Protein AF-A0A563CJ52-F1 (afdb_monomer_lite)

Sequence (182 aa):
MLDDHSIVVIGRTERSKESMPPFQRRTEELASWVLERMLGLPADALAGPRGYNRQGIQHLLRYPSGSPGMNNWIYMYDNPLAARANGERVGEIQADLMYPEAQVEKETGNPTFDRKRYEQFALQLNYLLRMSEVKQPADDLRNMVLGSLALMPEQPTDAEIREFFDALEDEDESRRFGYKNN

Foldseek 3Di:
DLVQAQKEDAAADPL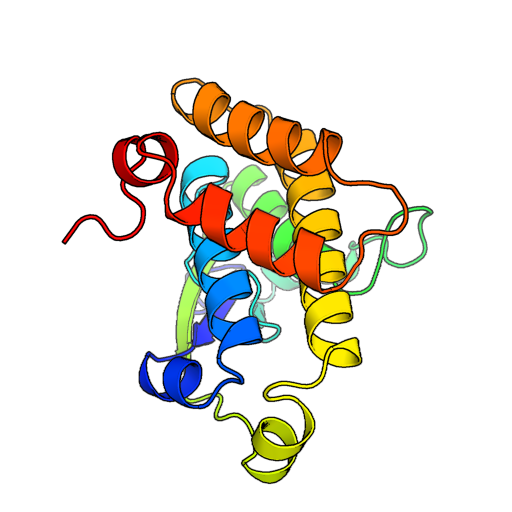QLVQAQPLLSLLLQVLQLLCCVFQVADRRLQPPDMDGDPNLVVLVVPQPCVDPLHHPRQSSVSSVNVCVVVVGHYYYDHDHPHDDNVVNVVQHPDLVNSVVSLVVSLSNLVVPLVPDPGDPPSVVVSCVVVVLSVPADPDHDSVSSVVSSVCCQVPVVVVVVPDPPD

pLDDT: mean 86.36, std 10.35, range [50.5, 96.94]

Structure (mmCIF, N/CA/C/O backbone):
data_AF-A0A563CJ52-F1
#
_entry.id   AF-A0A563CJ52-F1
#
loop_
_atom_site.group_PDB
_atom_site.id
_atom_site.type_symbol
_atom_site.label_atom_id
_atom_site.label_alt_id
_atom_site.label_comp_id
_atom_site.label_asym_id
_atom_site.label_entity_id
_atom_site.label_seq_id
_atom_site.pdbx_PDB_ins_code
_atom_site.Cartn_x
_atom_site.Cartn_y
_atom_site.Cartn_z
_atom_site.occupancy
_atom_site.B_iso_or_equiv
_atom_site.auth_seq_id
_atom_site.auth_comp_id
_atom_site.auth_asym_id
_atom_site.auth_atom_id
_atom_site.pdbx_PDB_model_num
ATOM 1 N N . MET A 1 1 ? -15.932 -12.011 14.883 1.00 71.25 1 MET A N 1
ATOM 2 C CA . MET A 1 1 ? -14.701 -11.268 14.479 1.00 71.25 1 MET A CA 1
ATOM 3 C C . MET A 1 1 ? -14.993 -9.786 14.283 1.00 71.25 1 MET A C 1
ATOM 5 O O . MET A 1 1 ? -14.373 -8.980 14.963 1.00 71.25 1 MET A O 1
ATOM 9 N N . LEU A 1 2 ? -15.991 -9.426 13.464 1.00 82.25 2 LEU A N 1
ATOM 10 C CA . LEU A 1 2 ? -16.556 -8.064 13.432 1.00 82.25 2 LEU A CA 1
ATOM 11 C C . LEU A 1 2 ? -17.358 -7.696 14.696 1.00 82.25 2 LEU A C 1
ATOM 13 O O . LEU A 1 2 ? -17.593 -6.519 14.956 1.00 82.25 2 LEU A O 1
ATOM 17 N N . ASP A 1 3 ? -17.723 -8.686 15.512 1.00 78.44 3 ASP A N 1
ATOM 18 C CA . ASP A 1 3 ? -18.278 -8.468 16.857 1.00 78.44 3 ASP A CA 1
ATOM 19 C C . ASP A 1 3 ? -17.260 -7.797 17.791 1.00 78.44 3 ASP A C 1
ATOM 21 O O . ASP A 1 3 ? -17.639 -7.066 18.700 1.00 78.44 3 ASP A O 1
ATOM 25 N N . ASP A 1 4 ? -15.965 -7.991 17.511 1.00 87.56 4 ASP A N 1
ATOM 26 C CA . ASP A 1 4 ? -14.860 -7.466 18.306 1.00 87.56 4 ASP A CA 1
ATOM 27 C C . ASP A 1 4 ? -14.032 -6.396 17.590 1.00 87.56 4 ASP A C 1
ATOM 29 O O . ASP A 1 4 ? -13.262 -5.706 18.250 1.00 87.56 4 ASP A O 1
ATOM 33 N N . HIS A 1 5 ? -14.1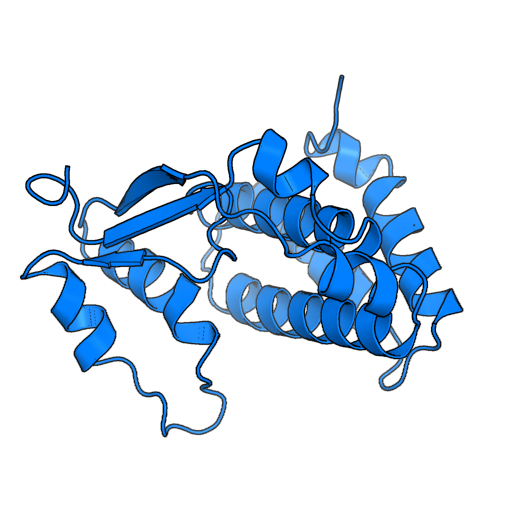57 -6.241 16.274 1.00 93.00 5 HIS A N 1
ATOM 34 C CA . HIS A 1 5 ? -13.378 -5.280 15.496 1.00 93.00 5 HIS A CA 1
ATOM 35 C C . HIS A 1 5 ? -14.315 -4.386 14.698 1.00 93.00 5 HIS A C 1
ATOM 37 O O . HIS A 1 5 ? -15.184 -4.874 13.975 1.00 93.00 5 HIS A O 1
ATOM 43 N N . SER A 1 6 ? -14.113 -3.074 14.803 1.00 95.19 6 SER A N 1
ATOM 44 C CA . SER A 1 6 ? -14.872 -2.100 14.019 1.00 95.19 6 SER A CA 1
ATOM 45 C C . SER A 1 6 ? -14.610 -2.266 12.531 1.00 95.19 6 SER A C 1
ATOM 47 O O . SER A 1 6 ? -15.535 -2.240 11.717 1.00 95.19 6 SER A O 1
ATOM 49 N N . ILE A 1 7 ? -13.337 -2.462 12.193 1.00 94.94 7 ILE A N 1
ATOM 50 C CA . ILE A 1 7 ? -12.856 -2.624 10.829 1.00 94.94 7 ILE A CA 1
ATOM 51 C C . ILE A 1 7 ? -11.958 -3.848 10.785 1.00 94.94 7 ILE A C 1
ATOM 53 O O . ILE A 1 7 ? -11.173 -4.097 11.699 1.00 94.94 7 ILE A O 1
ATOM 57 N N . VAL A 1 8 ? -12.075 -4.600 9.705 1.00 94.12 8 VAL A N 1
ATOM 58 C CA . VAL A 1 8 ? -11.251 -5.768 9.430 1.00 94.12 8 VAL A CA 1
ATOM 59 C C . VAL A 1 8 ? -10.603 -5.569 8.077 1.00 94.12 8 VAL A C 1
ATOM 61 O O . VAL A 1 8 ? -11.305 -5.430 7.073 1.00 94.12 8 VAL A O 1
ATOM 64 N N . VAL A 1 9 ? -9.275 -5.580 8.057 1.00 92.69 9 VAL A N 1
ATOM 65 C CA . VAL A 1 9 ? -8.498 -5.700 6.826 1.00 92.69 9 VAL A CA 1
ATOM 66 C C . VAL A 1 9 ? -8.588 -7.151 6.368 1.00 92.69 9 VAL A C 1
ATOM 68 O O . VAL A 1 9 ? -8.276 -8.066 7.131 1.00 92.69 9 VAL A O 1
ATOM 71 N N . ILE A 1 10 ? -9.070 -7.369 5.146 1.00 92.94 10 ILE A N 1
ATOM 72 C CA . ILE A 1 10 ? -9.103 -8.698 4.535 1.00 92.94 10 ILE A CA 1
ATOM 73 C C . ILE A 1 10 ? -7.892 -8.771 3.604 1.00 92.94 10 ILE A C 1
ATOM 75 O O . ILE A 1 10 ? -7.957 -8.391 2.433 1.00 92.94 10 ILE A O 1
ATOM 79 N N . GLY A 1 11 ? -6.776 -9.196 4.188 1.00 91.50 11 GLY A N 1
ATOM 80 C CA . GLY A 1 11 ? -5.502 -9.386 3.515 1.00 91.50 11 GLY A CA 1
ATOM 81 C C . GLY A 1 11 ? -5.463 -10.656 2.670 1.00 91.50 11 GLY A C 1
ATOM 82 O O . GLY A 1 11 ? -6.447 -11.396 2.537 1.00 91.50 11 GLY A O 1
ATOM 83 N N . ARG A 1 12 ? -4.298 -10.913 2.080 1.00 93.38 12 ARG A N 1
ATOM 84 C CA . ARG A 1 12 ? -4.077 -12.025 1.156 1.00 93.38 12 ARG A CA 1
ATOM 85 C C . ARG A 1 12 ? -3.262 -13.119 1.818 1.00 93.38 12 ARG A C 1
ATOM 87 O O . ARG A 1 12 ? -2.293 -12.850 2.521 1.00 93.38 12 ARG A O 1
ATOM 94 N N . THR A 1 13 ? -3.624 -14.365 1.539 1.00 93.50 13 THR A N 1
ATOM 95 C CA . THR A 1 13 ? -2.759 -15.513 1.840 1.00 93.50 13 THR A CA 1
ATOM 96 C C . THR A 1 13 ? -1.464 -15.444 1.024 1.00 93.50 13 THR A C 1
ATOM 98 O O . THR A 1 13 ? -1.432 -14.836 -0.048 1.00 93.50 13 THR A O 1
ATOM 101 N N . GLU A 1 14 ? -0.407 -16.129 1.470 1.00 92.06 14 GLU A N 1
ATOM 102 C CA . GLU A 1 14 ? 0.840 -16.244 0.692 1.00 92.06 14 GLU A CA 1
ATOM 103 C C . GLU A 1 14 ? 0.592 -16.827 -0.704 1.00 92.06 14 GLU A C 1
ATOM 105 O O . GLU A 1 14 ? 1.082 -16.293 -1.695 1.00 92.06 14 GLU A O 1
ATOM 110 N N . ARG A 1 15 ? -0.296 -17.823 -0.809 1.00 94.06 15 ARG A N 1
ATOM 111 C CA . ARG A 1 15 ? -0.755 -18.372 -2.092 1.00 94.06 15 ARG A CA 1
ATOM 112 C C . ARG A 1 15 ? -1.355 -17.301 -3.012 1.00 94.06 15 ARG A C 1
ATOM 114 O O . ARG A 1 15 ? -1.116 -17.306 -4.217 1.00 94.06 15 ARG A O 1
ATOM 121 N N . SER A 1 16 ? -2.141 -16.379 -2.458 1.00 93.12 16 SER A N 1
ATOM 122 C CA . SER A 1 16 ? -2.710 -15.270 -3.231 1.00 93.12 16 SER A CA 1
ATOM 123 C C . SER A 1 16 ? -1.626 -14.299 -3.690 1.00 93.12 16 SER A C 1
ATOM 125 O O . SER A 1 16 ? -1.650 -13.865 -4.840 1.00 93.12 16 SER A O 1
ATOM 127 N N . LYS A 1 17 ? -0.650 -13.988 -2.828 1.00 92.81 17 LYS A N 1
ATOM 128 C CA . LYS A 1 17 ? 0.491 -13.129 -3.182 1.00 92.81 17 LYS A CA 1
ATOM 129 C C . LYS A 1 17 ? 1.355 -13.753 -4.276 1.00 92.81 17 LYS A C 1
ATOM 131 O O . LYS A 1 17 ? 1.764 -13.056 -5.197 1.00 92.81 17 LYS A O 1
ATOM 136 N N . GLU A 1 18 ? 1.573 -15.064 -4.233 1.00 94.25 18 GLU A N 1
ATOM 137 C CA . GLU A 1 18 ? 2.286 -15.815 -5.274 1.00 94.25 18 GLU A CA 1
ATOM 138 C C . GLU A 1 18 ? 1.588 -15.775 -6.637 1.00 94.25 18 GLU A C 1
ATOM 140 O O . GLU A 1 18 ? 2.259 -15.856 -7.662 1.00 94.25 18 GLU A O 1
ATOM 145 N N . SER A 1 19 ? 0.263 -15.603 -6.665 1.00 94.94 19 SER A N 1
ATOM 146 C CA . SER A 1 19 ? -0.485 -15.462 -7.920 1.00 94.94 19 SER A CA 1
ATOM 147 C C . SER A 1 19 ? -0.385 -14.075 -8.558 1.00 94.94 19 SER A C 1
ATOM 149 O O . SER A 1 19 ? -0.831 -13.895 -9.683 1.00 94.94 19 SER A O 1
ATOM 151 N N . MET A 1 20 ? 0.166 -13.078 -7.864 1.00 94.75 20 MET A N 1
ATOM 152 C CA . MET A 1 20 ? 0.248 -11.708 -8.372 1.00 94.75 20 MET A CA 1
ATOM 153 C C . MET A 1 20 ? 1.321 -11.557 -9.461 1.00 94.75 20 MET A C 1
ATOM 155 O O . MET A 1 20 ? 2.333 -12.261 -9.434 1.00 94.75 20 MET A O 1
ATOM 159 N N . PRO A 1 21 ? 1.188 -10.556 -10.355 1.00 95.81 21 PRO A N 1
ATOM 160 C CA . PRO A 1 21 ? 2.315 -10.091 -11.156 1.00 95.81 21 PRO A CA 1
ATOM 161 C C . PRO A 1 21 ? 3.529 -9.791 -10.252 1.00 95.81 21 PRO A C 1
ATOM 163 O O . PRO A 1 21 ? 3.368 -9.070 -9.258 1.00 95.81 21 PRO A O 1
ATOM 166 N N . PRO A 1 22 ? 4.744 -10.282 -10.571 1.00 94.44 22 PRO A N 1
ATOM 167 C CA . PRO A 1 22 ? 5.899 -10.177 -9.676 1.00 94.44 22 PRO A CA 1
ATOM 168 C C . PRO A 1 22 ? 6.232 -8.746 -9.243 1.00 94.44 22 PRO A C 1
ATOM 170 O O . PRO A 1 22 ? 6.508 -8.501 -8.070 1.00 94.44 22 PRO A O 1
ATOM 173 N N . PHE A 1 23 ? 6.150 -7.786 -10.170 1.00 93.62 23 PHE A N 1
ATOM 174 C CA . PHE A 1 23 ? 6.395 -6.379 -9.856 1.00 93.62 23 PHE A CA 1
ATOM 175 C C . PHE A 1 23 ? 5.342 -5.828 -8.887 1.00 93.62 23 PHE A C 1
ATOM 177 O O . PHE A 1 23 ? 5.685 -5.196 -7.893 1.00 93.62 23 PHE A O 1
ATOM 184 N N . GLN A 1 24 ? 4.060 -6.143 -9.101 1.00 93.44 24 GLN A N 1
ATOM 185 C CA . GLN A 1 24 ? 2.998 -5.745 -8.178 1.00 93.44 24 GLN A CA 1
ATOM 186 C C . GLN A 1 24 ? 3.228 -6.329 -6.779 1.00 93.44 24 GLN A C 1
ATOM 188 O O . GLN A 1 24 ? 3.186 -5.577 -5.806 1.00 93.44 24 GLN A O 1
ATOM 193 N N . ARG A 1 25 ? 3.518 -7.635 -6.675 1.00 92.44 25 ARG A N 1
ATOM 194 C CA . ARG A 1 25 ? 3.818 -8.299 -5.396 1.00 92.44 25 ARG A CA 1
ATOM 195 C C . ARG A 1 25 ? 4.925 -7.562 -4.647 1.00 92.44 25 ARG A C 1
ATOM 197 O O . ARG A 1 25 ? 4.724 -7.160 -3.508 1.00 92.44 25 ARG A O 1
ATOM 204 N N . ARG A 1 26 ? 6.050 -7.328 -5.326 1.00 91.38 26 ARG A N 1
ATOM 205 C CA . ARG A 1 26 ? 7.211 -6.613 -4.788 1.00 91.38 26 ARG A CA 1
ATOM 206 C C . ARG A 1 26 ? 6.831 -5.243 -4.220 1.00 91.38 26 ARG A C 1
ATOM 208 O O . ARG A 1 26 ? 7.127 -4.953 -3.065 1.00 91.38 26 ARG A O 1
ATOM 215 N N . THR A 1 27 ? 6.147 -4.416 -5.015 1.00 91.69 27 THR A N 1
ATOM 216 C CA . THR A 1 27 ? 5.767 -3.056 -4.591 1.00 91.69 27 THR A CA 1
ATOM 217 C C . THR A 1 27 ? 4.815 -3.048 -3.394 1.00 91.69 27 THR A C 1
ATOM 219 O O . THR A 1 27 ? 4.970 -2.233 -2.485 1.00 91.69 27 THR A O 1
ATOM 222 N N . GLU A 1 28 ? 3.843 -3.962 -3.361 1.00 90.88 28 GLU A N 1
ATOM 223 C CA . GLU A 1 28 ? 2.843 -4.008 -2.294 1.00 90.88 28 GLU A CA 1
ATOM 224 C C . GLU A 1 28 ? 3.376 -4.633 -1.001 1.00 90.88 28 GLU A C 1
ATOM 226 O O . GLU A 1 28 ? 2.985 -4.192 0.081 1.00 90.88 28 GLU A O 1
ATOM 231 N N . GLU A 1 29 ? 4.290 -5.605 -1.083 1.00 89.81 29 GLU A N 1
ATOM 232 C CA . GLU A 1 29 ? 5.007 -6.140 0.082 1.00 89.81 29 GLU A CA 1
ATOM 233 C C . GLU A 1 29 ? 5.851 -5.052 0.750 1.00 89.81 29 GLU A C 1
ATOM 235 O O . GLU A 1 29 ? 5.766 -4.869 1.967 1.00 89.81 29 GLU A O 1
ATOM 240 N N . LEU A 1 30 ? 6.601 -4.280 -0.042 1.00 89.81 30 LEU A N 1
ATOM 241 C CA . LEU A 1 30 ? 7.422 -3.191 0.474 1.00 89.81 30 LEU A CA 1
ATOM 242 C C . LEU A 1 30 ? 6.566 -2.095 1.118 1.00 89.81 30 LEU A C 1
ATOM 244 O O . LEU A 1 30 ? 6.825 -1.694 2.252 1.00 89.81 30 LEU A O 1
ATOM 248 N N . ALA A 1 31 ? 5.511 -1.636 0.440 1.00 89.50 31 ALA A N 1
ATOM 249 C CA . ALA A 1 31 ? 4.626 -0.621 1.007 1.00 89.50 31 ALA A CA 1
ATOM 250 C C . ALA A 1 31 ? 3.899 -1.127 2.263 1.00 89.50 31 ALA A C 1
ATOM 252 O O . ALA A 1 31 ? 3.793 -0.382 3.235 1.00 89.50 31 ALA A O 1
ATOM 253 N N . SER A 1 32 ? 3.450 -2.386 2.292 1.00 88.12 32 SER A N 1
ATOM 254 C CA . SER A 1 32 ? 2.824 -2.966 3.489 1.00 88.12 32 SER A CA 1
ATOM 255 C C . SER A 1 32 ? 3.799 -3.011 4.663 1.00 88.12 32 SER A C 1
ATOM 257 O O . SER A 1 32 ? 3.439 -2.602 5.763 1.00 88.12 32 SER A O 1
ATOM 259 N N . TRP A 1 33 ? 5.047 -3.420 4.420 1.00 88.19 33 TRP A N 1
ATOM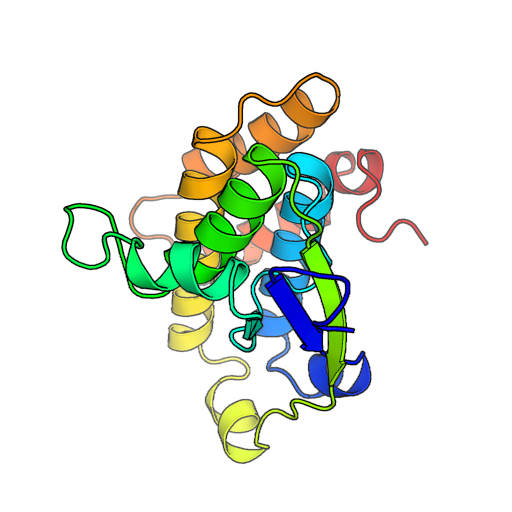 260 C CA . TRP A 1 33 ? 6.105 -3.434 5.430 1.00 88.19 33 TRP A CA 1
ATOM 261 C C . TRP A 1 33 ? 6.387 -2.042 6.012 1.00 88.19 33 TRP A C 1
ATOM 263 O O . TRP A 1 33 ? 6.470 -1.896 7.237 1.00 88.19 33 TRP A O 1
ATOM 273 N N . VAL A 1 34 ? 6.492 -1.018 5.152 1.00 87.19 34 VAL A N 1
ATOM 274 C CA . VAL A 1 34 ? 6.652 0.377 5.591 1.00 87.19 34 VAL A CA 1
ATOM 275 C C . VAL A 1 34 ? 5.455 0.786 6.449 1.00 87.19 34 VAL A C 1
ATOM 277 O O . VAL A 1 34 ? 5.627 1.236 7.578 1.00 87.19 34 VAL A O 1
ATOM 280 N N . LEU A 1 35 ? 4.228 0.615 5.955 1.00 85.44 35 LEU A N 1
ATOM 281 C CA . LEU A 1 35 ? 3.028 1.104 6.639 1.00 85.44 35 LEU A CA 1
ATOM 282 C C . LEU A 1 35 ? 2.751 0.391 7.964 1.00 85.44 35 LEU A C 1
ATOM 284 O O . LEU A 1 35 ? 2.329 1.040 8.921 1.00 85.44 35 LEU A O 1
ATOM 288 N N . GLU A 1 36 ? 3.011 -0.910 8.054 1.00 85.56 36 GLU A N 1
ATOM 289 C CA . GLU A 1 36 ? 2.880 -1.662 9.303 1.00 85.56 36 GLU A CA 1
ATOM 290 C C . GLU A 1 36 ? 3.817 -1.096 10.378 1.00 85.56 36 GLU A C 1
ATOM 292 O O . GLU A 1 36 ? 3.379 -0.782 11.484 1.00 85.56 36 GLU A O 1
ATOM 297 N N . ARG A 1 37 ? 5.093 -0.869 10.045 1.00 84.31 37 ARG A N 1
ATOM 298 C CA . ARG A 1 37 ? 6.081 -0.309 10.985 1.00 84.31 37 ARG A CA 1
ATOM 299 C C . ARG A 1 37 ? 5.783 1.130 11.371 1.00 84.31 37 ARG A C 1
ATOM 301 O O . ARG A 1 37 ? 5.959 1.513 12.524 1.00 84.31 37 ARG A O 1
ATOM 308 N N . MET A 1 38 ? 5.349 1.921 10.400 1.00 83.81 38 MET A N 1
ATOM 309 C CA . MET A 1 38 ? 5.164 3.357 10.563 1.00 83.81 38 MET A CA 1
ATOM 310 C C . MET A 1 38 ? 3.853 3.705 11.258 1.00 83.81 38 MET A C 1
ATOM 312 O O . MET A 1 38 ? 3.792 4.655 12.036 1.00 83.81 38 MET A O 1
ATOM 316 N N . LEU A 1 39 ? 2.798 2.948 10.965 1.00 81.62 39 LEU A N 1
ATOM 317 C CA . LEU A 1 39 ? 1.436 3.284 11.359 1.00 81.62 39 LEU A CA 1
ATOM 318 C C . LEU A 1 39 ? 0.787 2.208 12.225 1.00 81.62 39 LEU A C 1
ATOM 320 O O . LEU A 1 39 ? -0.288 2.454 12.762 1.00 81.62 39 LEU A O 1
ATOM 324 N N . GLY A 1 40 ? 1.390 1.026 12.380 1.00 82.25 40 GLY A N 1
ATOM 325 C CA . GLY A 1 40 ? 0.811 -0.107 13.108 1.00 82.25 40 GLY A CA 1
ATOM 326 C C . GLY A 1 40 ? -0.463 -0.660 12.466 1.00 82.25 40 GLY A C 1
ATOM 327 O O . GLY A 1 40 ? -1.313 -1.206 13.170 1.00 82.25 40 GLY A O 1
ATOM 328 N N . LEU A 1 41 ? -0.662 -0.421 11.167 1.00 81.06 41 LEU A N 1
ATOM 329 C CA . LEU A 1 41 ? -1.759 -1.029 10.419 1.00 81.06 41 LEU A CA 1
ATOM 330 C C . LEU A 1 41 ? -1.466 -2.517 10.183 1.00 81.06 41 LEU A C 1
ATOM 332 O O . LEU A 1 41 ? -0.295 -2.865 10.053 1.00 81.06 41 LEU A O 1
ATOM 336 N N . PRO A 1 42 ? -2.496 -3.379 10.100 1.00 83.06 42 PRO A N 1
ATOM 337 C CA . PRO A 1 42 ? -2.293 -4.775 9.734 1.00 83.06 42 PRO A CA 1
ATOM 338 C C . PRO A 1 42 ? -1.566 -4.944 8.397 1.00 83.06 42 PRO A C 1
ATOM 340 O O . PRO A 1 42 ? -1.651 -4.071 7.523 1.00 83.06 42 PRO A O 1
ATOM 343 N N . ALA A 1 43 ? -0.908 -6.091 8.220 1.00 75.81 43 ALA A N 1
ATOM 344 C CA . ALA A 1 43 ? -0.309 -6.457 6.944 1.00 75.81 43 ALA A CA 1
ATOM 345 C C . ALA A 1 43 ? -1.371 -6.459 5.829 1.00 75.81 43 ALA A C 1
ATOM 347 O O . ALA A 1 43 ? -2.566 -6.639 6.076 1.00 75.81 43 ALA A O 1
ATOM 348 N N . ASP A 1 44 ? -0.948 -6.211 4.585 1.00 84.06 44 ASP A N 1
ATOM 349 C CA . ASP A 1 44 ? -1.857 -6.089 3.438 1.00 84.06 44 ASP A CA 1
ATOM 350 C C . ASP A 1 44 ? -2.961 -5.025 3.615 1.00 84.06 44 ASP A C 1
ATOM 352 O O . ASP A 1 44 ? -4.003 -5.101 2.967 1.00 84.06 44 ASP A O 1
ATOM 356 N N . ALA A 1 45 ? -2.753 -3.970 4.415 1.00 76.25 45 ALA A N 1
ATOM 357 C CA . ALA A 1 45 ? -3.694 -2.842 4.479 1.00 76.25 45 ALA A CA 1
ATOM 358 C C . ALA A 1 45 ? -4.010 -2.244 3.088 1.00 76.25 45 ALA A C 1
ATOM 360 O O . ALA A 1 45 ? -5.088 -1.680 2.872 1.00 76.25 45 ALA A O 1
ATOM 361 N N . LEU A 1 46 ? -3.088 -2.404 2.127 1.00 77.75 46 LEU A N 1
ATOM 362 C CA . LEU A 1 46 ? -3.262 -2.003 0.726 1.00 77.75 46 LEU A CA 1
ATOM 363 C C . LEU A 1 46 ? -4.274 -2.866 -0.042 1.00 77.75 46 LEU A C 1
ATOM 365 O O . LEU A 1 46 ? -4.813 -2.423 -1.060 1.00 77.75 46 LEU A O 1
ATOM 369 N N . ALA A 1 47 ? -4.584 -4.068 0.444 1.00 83.12 47 ALA A N 1
ATOM 370 C CA . ALA A 1 47 ? -5.569 -4.949 -0.160 1.00 83.12 47 ALA A CA 1
ATOM 371 C C . ALA A 1 47 ? -6.976 -4.348 -0.050 1.00 83.12 47 ALA A C 1
ATOM 373 O O . ALA A 1 47 ? -7.450 -4.008 1.031 1.00 83.12 47 ALA A O 1
ATOM 374 N N . GLY A 1 48 ? -7.645 -4.232 -1.202 1.00 81.81 48 GLY A N 1
ATOM 375 C CA . GLY A 1 48 ? -8.963 -3.612 -1.381 1.00 81.81 48 GLY A CA 1
ATOM 376 C C . GLY A 1 48 ? -10.125 -4.145 -0.514 1.00 81.81 48 GLY A C 1
ATOM 377 O O . GLY A 1 48 ? -11.051 -3.386 -0.219 1.00 81.81 48 GLY A O 1
ATOM 378 N N . PRO A 1 49 ? -10.172 -5.426 -0.135 1.00 89.38 49 PRO A N 1
ATOM 379 C CA . PRO A 1 49 ? -11.305 -5.934 0.637 1.00 89.38 49 PRO A CA 1
ATOM 380 C C . PRO A 1 49 ? -11.261 -5.543 2.124 1.00 89.38 49 PRO A C 1
ATOM 382 O O . PRO A 1 49 ? -10.228 -5.619 2.786 1.00 89.38 49 PRO A O 1
ATOM 385 N N . ARG A 1 50 ? -12.413 -5.131 2.672 1.00 91.62 50 ARG A N 1
ATOM 386 C CA . ARG A 1 50 ? -12.587 -4.823 4.102 1.00 91.62 50 ARG A CA 1
ATOM 387 C C . ARG A 1 50 ? -13.927 -5.315 4.620 1.00 91.62 50 ARG A C 1
ATOM 389 O O . ARG A 1 50 ? -14.925 -5.299 3.902 1.00 91.62 50 ARG A O 1
ATOM 396 N N . GLY A 1 51 ? -13.943 -5.676 5.897 1.00 93.50 51 GLY A N 1
ATOM 397 C CA . GLY A 1 51 ? -15.156 -5.860 6.686 1.00 93.50 51 GLY A CA 1
ATOM 398 C C . GLY A 1 51 ? -15.402 -4.660 7.597 1.00 93.50 51 GLY A C 1
ATOM 399 O O . GLY A 1 51 ? -14.461 -4.109 8.166 1.00 93.50 51 GLY A O 1
ATOM 400 N N . TYR A 1 52 ? -16.669 -4.289 7.771 1.00 95.75 52 TYR A N 1
ATOM 401 C CA . TYR A 1 52 ? -17.094 -3.238 8.694 1.00 95.75 52 TYR A CA 1
ATOM 402 C C . TYR A 1 52 ? -18.231 -3.750 9.568 1.00 95.75 52 TYR A C 1
ATOM 404 O O . TYR A 1 52 ? -19.184 -4.345 9.064 1.00 95.75 52 TYR A O 1
ATOM 412 N N . ASN A 1 53 ? -18.162 -3.480 10.869 1.00 94.75 53 ASN A N 1
ATOM 413 C CA . ASN A 1 53 ? -19.326 -3.617 11.735 1.00 94.75 53 ASN A CA 1
ATOM 414 C C . ASN A 1 53 ? -20.142 -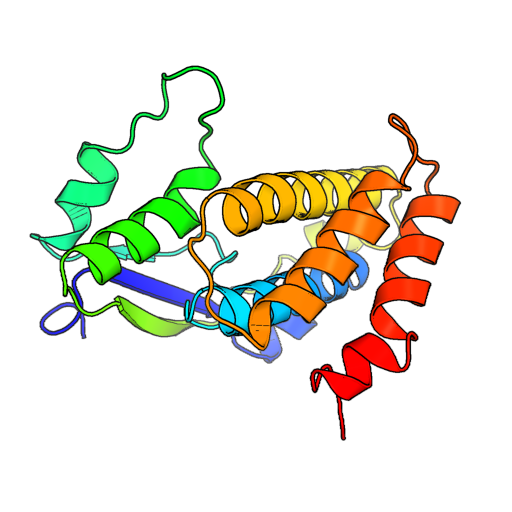2.307 11.734 1.00 94.75 53 ASN A C 1
ATOM 416 O O . ASN A 1 53 ? -19.812 -1.338 11.042 1.00 94.75 53 ASN A O 1
ATOM 420 N N . ARG A 1 54 ? -21.224 -2.253 12.520 1.00 94.19 54 ARG A N 1
ATOM 421 C CA . ARG A 1 54 ? -22.117 -1.080 12.566 1.00 94.19 54 ARG A CA 1
ATOM 422 C C . ARG A 1 54 ? -21.426 0.208 13.033 1.00 94.19 54 ARG A C 1
ATOM 424 O O . ARG A 1 54 ? -21.835 1.292 12.620 1.00 94.19 54 ARG A O 1
ATOM 431 N N . GLN A 1 55 ? -20.417 0.103 13.892 1.00 94.00 55 GLN A N 1
ATOM 432 C CA . GLN A 1 55 ? -19.610 1.242 14.317 1.00 94.00 55 GLN A CA 1
ATOM 433 C C . GLN A 1 55 ? -18.595 1.609 13.231 1.00 94.00 55 GLN A C 1
ATOM 435 O O . GLN A 1 55 ? -18.568 2.753 12.784 1.00 94.00 55 GLN A O 1
ATOM 440 N N . GLY A 1 56 ? -17.832 0.632 12.737 1.00 94.69 56 GLY A N 1
ATOM 441 C CA . GLY A 1 56 ? -16.775 0.863 11.757 1.00 94.69 56 GLY A CA 1
ATOM 442 C C . GLY A 1 56 ? -17.265 1.447 10.435 1.00 94.69 56 GLY A C 1
ATOM 443 O O . GLY A 1 56 ? -16.585 2.284 9.845 1.00 94.69 56 GLY A O 1
ATOM 444 N N . ILE A 1 57 ? -18.469 1.075 9.984 1.00 95.62 57 ILE A N 1
ATOM 445 C CA . ILE A 1 57 ? -19.047 1.613 8.741 1.00 95.62 57 ILE A CA 1
ATOM 446 C C . ILE A 1 57 ? -19.243 3.136 8.801 1.00 95.62 57 ILE A C 1
ATOM 448 O O . ILE A 1 57 ? -19.266 3.788 7.762 1.00 95.62 57 ILE A O 1
ATOM 452 N N . GLN A 1 58 ? -19.327 3.733 9.997 1.00 95.62 58 GLN A N 1
ATOM 453 C CA . GLN A 1 58 ? -19.432 5.187 10.143 1.00 95.62 58 GLN A CA 1
ATOM 454 C C . GLN A 1 58 ? -18.195 5.919 9.614 1.00 95.62 58 GLN A C 1
ATOM 456 O O . GLN A 1 58 ? -18.337 7.024 9.098 1.00 95.62 58 GLN A O 1
ATOM 461 N N . HIS A 1 59 ? -17.007 5.309 9.687 1.00 93.69 59 HIS A N 1
ATOM 462 C CA . HIS A 1 59 ? -15.792 5.871 9.085 1.00 93.69 59 HIS A CA 1
ATOM 463 C C . HIS A 1 59 ? -15.918 5.935 7.564 1.00 93.69 59 HIS A C 1
ATOM 465 O O . HIS A 1 59 ? -15.683 6.984 6.973 1.00 93.69 59 HIS A O 1
ATOM 471 N N . LEU A 1 60 ? -16.414 4.860 6.938 1.00 92.31 60 LEU A N 1
ATOM 472 C CA . LEU A 1 60 ? -16.641 4.828 5.493 1.00 92.31 60 LEU A CA 1
ATOM 473 C C . LEU A 1 60 ? -17.716 5.825 5.048 1.00 92.31 60 LEU A C 1
ATOM 475 O O . LEU A 1 60 ? -17.531 6.513 4.051 1.00 92.31 60 LEU A O 1
ATOM 479 N N . LEU A 1 61 ? -18.819 5.941 5.790 1.00 92.69 61 LEU A N 1
ATOM 480 C CA . LEU A 1 61 ? -19.905 6.873 5.458 1.00 92.69 61 LEU A CA 1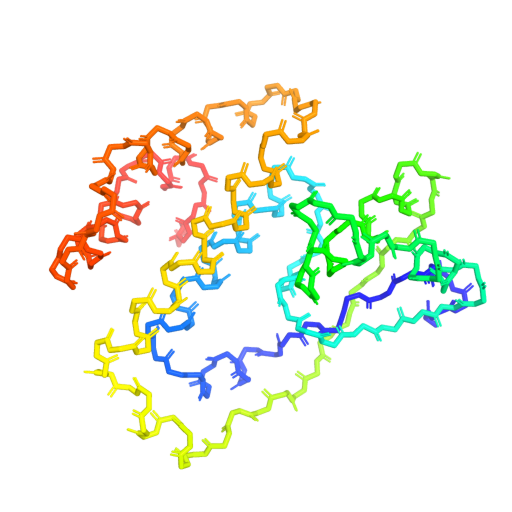
ATOM 481 C C . LEU A 1 61 ? -19.499 8.346 5.596 1.00 92.69 61 LEU A C 1
ATOM 483 O O . LEU A 1 61 ? -20.083 9.204 4.939 1.00 92.69 61 LEU A O 1
ATOM 487 N N . ARG A 1 62 ? -18.521 8.644 6.456 1.00 91.44 62 ARG A N 1
ATOM 488 C CA . ARG A 1 62 ? -17.976 9.996 6.649 1.00 91.44 62 ARG A CA 1
ATOM 489 C C . ARG A 1 62 ? -16.778 10.286 5.751 1.00 91.44 62 ARG A C 1
ATOM 491 O O . ARG A 1 62 ? -16.319 11.425 5.731 1.00 91.44 62 ARG A O 1
ATOM 498 N N . TYR A 1 63 ? -16.273 9.283 5.033 1.00 89.62 63 TYR A N 1
ATOM 499 C CA . TYR A 1 63 ? -15.095 9.429 4.197 1.00 89.62 63 TYR A CA 1
ATOM 500 C C . TYR A 1 63 ? -15.343 10.473 3.090 1.00 89.62 63 TYR A C 1
ATOM 502 O O . TYR A 1 63 ? -16.244 10.291 2.261 1.00 89.62 63 TYR A O 1
ATOM 510 N N . PRO A 1 64 ? -14.561 11.565 3.034 1.00 87.19 64 PRO A N 1
ATOM 511 C CA . PRO A 1 64 ? -14.846 12.691 2.154 1.00 87.19 64 PRO A CA 1
ATOM 512 C C . PRO A 1 64 ? -14.298 12.454 0.738 1.00 87.19 64 PRO A C 1
ATOM 514 O O . PRO A 1 64 ? -13.446 13.195 0.257 1.00 87.19 64 PRO A O 1
ATOM 517 N N . SER A 1 65 ? -14.802 11.427 0.048 1.00 83.19 65 SER A N 1
ATOM 518 C CA . SER A 1 65 ? -14.341 11.031 -1.298 1.00 83.19 65 SER A CA 1
ATOM 519 C C . SER A 1 65 ? -14.439 12.135 -2.361 1.00 83.19 65 SER A C 1
ATOM 521 O O . SER A 1 65 ? -13.710 12.090 -3.346 1.00 83.19 65 SER A O 1
ATOM 523 N N . GLY A 1 66 ? -15.316 13.125 -2.165 1.00 81.31 66 GLY A N 1
ATOM 524 C CA . GLY A 1 66 ? -15.481 14.270 -3.065 1.00 81.31 66 GLY A CA 1
ATOM 525 C C . GLY A 1 66 ? -14.588 15.478 -2.758 1.00 81.31 66 GLY A C 1
ATOM 526 O O . GLY A 1 66 ? -14.653 16.466 -3.487 1.00 81.31 66 GLY A O 1
ATOM 527 N N . SER A 1 67 ? -13.792 15.446 -1.686 1.00 83.25 67 SER A N 1
ATOM 528 C CA . SER A 1 67 ? -12.923 16.569 -1.320 1.00 83.25 67 SER A CA 1
ATOM 529 C C . SER A 1 67 ? -11.651 16.617 -2.178 1.00 83.25 67 SER A C 1
ATOM 531 O O . SER A 1 67 ? -11.134 15.566 -2.564 1.00 83.25 67 SER A O 1
ATOM 533 N N . PRO A 1 68 ? -11.089 17.812 -2.449 1.00 78.31 68 PRO A N 1
ATOM 534 C CA . PRO A 1 68 ? -9.819 17.937 -3.161 1.00 78.31 68 PRO A CA 1
ATOM 535 C C . PRO A 1 68 ? -8.708 17.111 -2.501 1.00 78.31 68 PRO A C 1
ATOM 537 O O . PRO A 1 68 ? -8.507 17.192 -1.292 1.00 78.31 68 PRO A O 1
ATOM 540 N N . GLY A 1 69 ? -7.990 16.316 -3.298 1.00 72.81 69 GLY A N 1
ATOM 541 C CA . GLY A 1 69 ? -6.907 15.449 -2.817 1.00 72.81 69 GLY A CA 1
ATOM 542 C C . GLY A 1 69 ? -7.356 14.105 -2.230 1.00 72.81 69 GLY A C 1
ATOM 543 O O . GLY A 1 69 ? -6.503 13.276 -1.928 1.00 72.81 69 GLY A O 1
ATOM 544 N N . MET A 1 70 ? -8.664 13.853 -2.123 1.00 77.75 70 MET A N 1
ATOM 545 C CA . MET A 1 70 ? -9.214 12.563 -1.698 1.00 77.75 70 MET A CA 1
ATOM 546 C C . MET A 1 70 ? -9.556 11.697 -2.912 1.00 77.75 70 MET A C 1
ATOM 548 O O . MET A 1 70 ? -9.905 12.201 -3.979 1.00 77.75 70 MET A O 1
ATOM 552 N N . ASN A 1 71 ? -9.432 10.376 -2.773 1.00 75.44 71 ASN A N 1
ATOM 553 C CA . ASN A 1 71 ? -9.768 9.437 -3.841 1.00 75.44 71 ASN A CA 1
ATOM 554 C C . ASN A 1 71 ? -10.289 8.107 -3.281 1.00 75.44 71 ASN A C 1
ATOM 556 O O . ASN A 1 71 ? -10.197 7.821 -2.089 1.00 75.44 71 ASN A O 1
ATOM 560 N N . ASN A 1 72 ? -10.790 7.249 -4.169 1.00 74.88 72 ASN A N 1
ATOM 561 C CA . ASN A 1 72 ? -11.378 5.958 -3.799 1.00 74.88 72 ASN A CA 1
ATOM 562 C C . ASN A 1 72 ? -10.374 4.944 -3.218 1.00 74.88 72 ASN A C 1
ATOM 564 O O . ASN A 1 72 ? -10.769 3.834 -2.892 1.00 74.88 72 ASN A O 1
ATOM 568 N N . TRP A 1 73 ? -9.095 5.284 -3.094 1.00 77.38 73 TRP A N 1
ATOM 569 C CA . TRP A 1 73 ? -8.048 4.422 -2.550 1.00 77.38 73 TRP A CA 1
ATOM 570 C C . TRP A 1 73 ? -7.557 4.890 -1.182 1.00 77.38 73 TRP A C 1
ATOM 572 O O . TRP A 1 73 ? -6.935 4.112 -0.478 1.00 77.38 73 TRP A O 1
ATOM 582 N N . ILE A 1 74 ? -7.821 6.130 -0.773 1.00 80.38 74 ILE A N 1
ATOM 583 C CA . ILE A 1 74 ? -7.321 6.649 0.508 1.00 80.38 74 ILE A CA 1
ATOM 584 C C . ILE A 1 74 ? -8.177 6.145 1.686 1.00 80.38 74 ILE A C 1
ATOM 586 O O . ILE A 1 74 ? -7.627 5.818 2.736 1.00 80.38 74 ILE A O 1
ATOM 590 N N . TYR A 1 75 ? -9.492 5.939 1.495 1.00 85.62 75 TYR A N 1
ATOM 591 C CA . TYR A 1 75 ? -10.389 5.390 2.540 1.00 85.62 75 TYR A CA 1
ATOM 592 C C . TYR A 1 75 ? -9.893 4.061 3.127 1.00 85.62 75 TYR A C 1
ATOM 594 O O . TYR A 1 75 ? -10.181 3.716 4.273 1.00 85.62 75 TYR A O 1
ATOM 602 N N . MET A 1 76 ? -9.167 3.312 2.300 1.00 86.50 76 MET A N 1
ATOM 603 C CA . MET A 1 76 ? -8.571 2.013 2.577 1.00 86.50 76 MET A CA 1
ATOM 604 C C . MET A 1 76 ? -7.690 2.028 3.825 1.00 86.50 76 MET A C 1
ATOM 606 O O . MET A 1 76 ? -7.651 1.045 4.559 1.00 86.50 76 MET A O 1
ATOM 610 N N . TYR A 1 77 ? -7.043 3.163 4.074 1.00 83.50 77 TYR A N 1
ATOM 611 C CA . TYR A 1 77 ? -6.094 3.379 5.161 1.00 83.50 77 TYR A CA 1
ATOM 612 C C . TYR A 1 77 ? -6.636 4.378 6.174 1.00 83.50 77 TYR A C 1
ATOM 614 O O . TYR A 1 77 ? -6.528 4.145 7.375 1.00 83.50 77 TYR A O 1
ATOM 622 N N . ASP A 1 78 ? -7.289 5.442 5.699 1.00 86.69 78 ASP A N 1
ATOM 623 C CA . ASP A 1 78 ? -7.882 6.465 6.558 1.00 86.69 78 ASP A CA 1
ATOM 624 C C . ASP A 1 78 ? -8.904 5.873 7.516 1.00 86.69 78 ASP A C 1
ATOM 626 O O . ASP A 1 78 ? -8.897 6.209 8.696 1.00 86.69 78 ASP A O 1
ATOM 630 N N . ASN A 1 79 ? -9.757 4.957 7.047 1.00 91.06 79 ASN A N 1
ATOM 631 C CA . ASN A 1 79 ? -10.781 4.376 7.907 1.00 91.06 79 ASN A CA 1
ATOM 632 C C . ASN A 1 79 ? -10.149 3.547 9.044 1.00 91.06 79 ASN A C 1
ATOM 634 O O . ASN A 1 79 ? -10.488 3.801 10.200 1.00 91.06 79 ASN A O 1
ATOM 638 N N . PRO A 1 80 ? -9.220 2.598 8.782 1.00 90.56 80 PRO A N 1
ATOM 639 C CA . PRO A 1 80 ? -8.452 1.942 9.840 1.00 90.56 80 PRO A CA 1
ATOM 640 C C . PRO A 1 80 ? -7.724 2.901 10.789 1.00 90.56 80 PRO A C 1
ATOM 642 O O . PRO A 1 80 ? -7.773 2.706 12.004 1.00 90.56 80 PRO A O 1
ATOM 645 N N . LEU A 1 81 ? -7.064 3.939 10.267 1.00 89.25 81 LEU A N 1
ATOM 646 C CA . LEU A 1 81 ? -6.323 4.904 11.085 1.00 89.25 81 LEU A CA 1
ATOM 647 C C . LEU A 1 81 ? -7.256 5.723 11.980 1.00 89.25 81 LEU A C 1
ATOM 649 O O . LEU A 1 81 ? -7.001 5.843 13.177 1.00 89.25 81 LEU A O 1
ATOM 653 N N . ALA A 1 82 ? -8.365 6.220 11.433 1.00 90.56 82 ALA A N 1
ATOM 654 C CA . ALA A 1 82 ? -9.382 6.959 12.171 1.00 90.56 82 ALA A CA 1
ATOM 655 C C . ALA A 1 82 ? -10.052 6.088 13.242 1.00 90.56 82 ALA A C 1
ATOM 657 O O . ALA A 1 82 ? -10.259 6.537 14.369 1.00 90.56 82 ALA A O 1
ATOM 658 N N . ALA A 1 83 ? -10.341 4.822 12.929 1.00 92.12 83 ALA A N 1
ATOM 659 C CA . ALA A 1 83 ? -10.861 3.871 13.904 1.00 92.12 83 ALA A CA 1
ATOM 660 C C . ALA A 1 83 ? -9.877 3.682 15.069 1.00 92.12 83 ALA A C 1
ATOM 662 O O . ALA A 1 83 ? -10.270 3.809 16.228 1.00 92.12 83 ALA A O 1
ATOM 663 N N . ARG A 1 84 ? -8.585 3.475 14.786 1.00 89.50 84 ARG A N 1
ATOM 664 C CA . ARG A 1 84 ? -7.563 3.339 15.838 1.00 89.50 84 ARG A CA 1
ATOM 665 C C . ARG A 1 84 ? -7.374 4.616 16.650 1.00 89.50 84 ARG A C 1
ATOM 667 O O . ARG A 1 84 ? -7.263 4.530 17.870 1.00 89.50 84 ARG A O 1
ATOM 674 N N . ALA A 1 85 ? -7.382 5.782 16.007 1.00 89.25 85 ALA A N 1
ATOM 675 C CA . ALA A 1 85 ? -7.337 7.075 16.690 1.00 89.25 85 ALA A CA 1
ATOM 676 C C . ALA A 1 85 ? -8.527 7.266 17.651 1.00 89.25 85 ALA A C 1
ATOM 678 O O . ALA A 1 85 ? -8.372 7.860 18.714 1.00 89.25 85 ALA A O 1
ATOM 679 N N . ASN A 1 86 ? -9.683 6.679 17.331 1.00 92.12 86 ASN A N 1
ATOM 680 C CA . ASN A 1 86 ? -10.862 6.649 18.200 1.00 92.12 86 ASN A CA 1
AT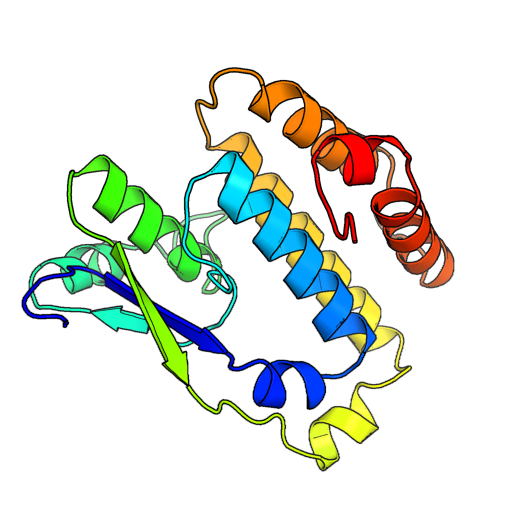OM 681 C C . ASN A 1 86 ? -10.828 5.535 19.268 1.00 92.12 86 ASN A C 1
ATOM 683 O O . ASN A 1 86 ? -11.822 5.323 19.964 1.00 92.12 86 ASN A O 1
ATOM 687 N N . GLY A 1 87 ? -9.718 4.801 19.405 1.00 91.62 87 GLY A N 1
ATOM 688 C CA . GLY A 1 87 ? -9.589 3.677 20.339 1.00 91.62 87 GLY A CA 1
ATOM 689 C C . GLY A 1 87 ? -10.336 2.411 19.906 1.00 91.62 87 GLY A C 1
ATOM 690 O O . GLY A 1 87 ? -10.518 1.495 20.708 1.00 91.62 87 GLY A O 1
ATOM 691 N N . GLU A 1 88 ? -10.785 2.341 18.653 1.00 94.00 88 GLU A N 1
ATOM 692 C CA . GLU A 1 88 ? -11.468 1.172 18.111 1.00 94.00 88 GLU A CA 1
ATOM 693 C C . GLU A 1 88 ? -10.467 0.087 17.704 1.00 94.00 88 GLU A C 1
ATOM 695 O O . GLU A 1 88 ? -9.338 0.361 17.285 1.00 94.00 88 GLU A O 1
ATOM 700 N N . ARG A 1 89 ? -10.894 -1.176 17.788 1.00 92.69 89 ARG A N 1
ATOM 701 C CA . ARG A 1 89 ? -10.065 -2.305 17.361 1.00 92.69 89 ARG A CA 1
ATOM 702 C C . ARG A 1 89 ? -10.166 -2.496 15.852 1.00 92.69 89 ARG A C 1
ATOM 704 O O . ARG A 1 89 ? -11.267 -2.624 15.309 1.00 92.69 89 ARG A O 1
ATOM 711 N N . VAL A 1 90 ? -9.009 -2.566 15.201 1.00 92.69 90 VAL A N 1
ATOM 712 C CA . VAL A 1 90 ? -8.862 -2.936 13.790 1.00 92.69 90 VAL A CA 1
ATOM 713 C C . VAL A 1 90 ? -8.213 -4.309 13.731 1.00 92.69 90 VAL A C 1
ATOM 715 O O . VAL A 1 90 ? -7.160 -4.508 14.329 1.00 92.69 90 VAL A O 1
ATOM 718 N N . GLY A 1 91 ? -8.879 -5.253 13.072 1.00 91.56 91 GLY A N 1
ATOM 719 C CA . GLY A 1 91 ? -8.435 -6.640 12.958 1.00 91.56 91 GLY A CA 1
ATOM 720 C C . GLY A 1 91 ? -7.930 -6.986 11.562 1.00 91.56 91 GLY A C 1
ATOM 721 O O . GLY A 1 91 ? -8.070 -6.203 10.620 1.00 91.56 91 GLY A O 1
ATOM 722 N N . GLU A 1 92 ? -7.406 -8.198 11.437 1.00 91.38 92 GLU A N 1
ATOM 723 C CA . GLU A 1 92 ? -6.919 -8.784 10.190 1.00 91.38 92 GLU A CA 1
ATOM 724 C C . GLU A 1 92 ? -7.505 -10.183 10.008 1.00 91.38 92 GLU A C 1
ATOM 726 O O . GLU A 1 92 ? -7.593 -10.957 10.964 1.00 91.38 92 GLU A O 1
ATOM 731 N N . ILE A 1 93 ? -7.879 -10.514 8.775 1.00 92.38 93 ILE A N 1
ATOM 732 C CA . ILE A 1 93 ? -8.003 -11.898 8.313 1.00 92.38 93 ILE A CA 1
ATOM 733 C C . ILE A 1 93 ? -7.336 -12.046 6.957 1.00 92.38 93 ILE A C 1
ATOM 735 O O . ILE A 1 93 ? -7.226 -11.081 6.206 1.00 92.38 93 ILE A O 1
ATOM 739 N N . GLN A 1 94 ? -6.973 -13.276 6.618 1.00 92.94 94 GLN A N 1
ATOM 740 C CA . GLN A 1 94 ? -6.464 -13.618 5.298 1.00 92.94 94 GLN A CA 1
ATOM 741 C C . GLN A 1 94 ? -7.509 -14.403 4.513 1.00 92.94 94 GLN A C 1
ATOM 743 O O . GLN A 1 94 ? -8.214 -15.251 5.066 1.00 92.94 94 GLN A O 1
ATOM 748 N N . ALA A 1 95 ? -7.599 -14.118 3.219 1.00 92.44 95 ALA A N 1
ATOM 749 C CA . ALA A 1 95 ? -8.449 -14.839 2.286 1.00 92.44 95 ALA A CA 1
ATOM 750 C C . ALA A 1 95 ? -7.688 -15.177 0.998 1.00 92.44 95 ALA A C 1
ATOM 752 O O . ALA A 1 95 ? -6.741 -14.483 0.616 1.00 92.44 95 ALA A O 1
ATOM 753 N N . ASP A 1 96 ? -8.132 -16.240 0.323 1.00 93.38 96 ASP A N 1
ATOM 754 C CA . ASP A 1 96 ? -7.629 -16.623 -0.995 1.00 93.38 96 ASP A CA 1
ATOM 755 C C . ASP A 1 96 ? -8.219 -15.699 -2.073 1.00 93.38 96 ASP A C 1
ATOM 757 O O . ASP A 1 96 ? -9.255 -15.978 -2.679 1.00 93.38 96 ASP A O 1
ATOM 761 N N . LEU A 1 97 ? -7.556 -14.566 -2.292 1.00 90.38 97 LEU A N 1
ATOM 762 C CA . LEU A 1 97 ? -7.893 -13.566 -3.303 1.00 90.38 97 LEU A CA 1
ATOM 763 C C . LEU A 1 97 ? -6.973 -13.755 -4.514 1.00 90.38 97 LEU A C 1
ATOM 765 O O . LEU A 1 97 ? -6.060 -12.963 -4.757 1.00 90.38 97 LEU A O 1
ATOM 769 N N . MET A 1 98 ? -7.199 -14.851 -5.239 1.00 93.94 98 MET A N 1
ATOM 770 C CA . MET A 1 98 ? -6.370 -15.253 -6.376 1.00 93.94 98 MET A CA 1
ATOM 771 C C . MET A 1 98 ? -6.474 -14.254 -7.530 1.00 93.94 98 MET A C 1
ATOM 773 O O . MET A 1 98 ? -7.573 -13.861 -7.932 1.00 93.94 98 MET A O 1
ATOM 777 N N . TYR A 1 99 ? -5.327 -13.894 -8.101 1.00 92.25 99 TYR A N 1
ATOM 778 C CA . TYR A 1 99 ? -5.275 -13.079 -9.308 1.00 92.25 99 TYR A CA 1
ATOM 779 C C . TYR A 1 99 ? -5.596 -13.954 -10.528 1.00 92.25 99 TYR A C 1
ATOM 781 O O . TYR A 1 99 ? -5.000 -15.022 -10.680 1.00 92.25 99 TYR A O 1
ATOM 789 N N . PRO A 1 100 ? -6.535 -13.543 -11.403 1.00 95.50 100 PRO A N 1
ATOM 790 C CA . PRO A 1 100 ? -6.852 -14.310 -12.604 1.00 95.50 100 PRO A CA 1
ATOM 791 C C . PRO A 1 100 ? -5.628 -14.459 -13.515 1.00 95.50 100 PRO A C 1
ATOM 793 O O . PRO A 1 100 ? -4.996 -13.458 -13.843 1.00 95.50 100 PRO A O 1
ATOM 796 N N . GLU A 1 101 ? -5.340 -15.672 -13.995 1.00 96.31 101 GLU A N 1
ATOM 797 C CA . GLU A 1 101 ? -4.158 -15.965 -14.832 1.00 96.31 101 GLU A CA 1
ATOM 798 C C . GLU A 1 101 ? -4.044 -15.024 -16.041 1.00 96.31 101 GLU A C 1
ATOM 800 O O . GLU A 1 101 ? -3.000 -14.418 -16.264 1.00 96.31 101 GLU A O 1
ATOM 805 N N . ALA A 1 102 ? -5.152 -14.783 -16.749 1.00 96.69 102 ALA A N 1
ATOM 806 C CA . ALA A 1 102 ? -5.185 -13.867 -17.891 1.00 96.69 102 ALA A CA 1
ATOM 807 C C . ALA A 1 102 ? -4.810 -12.415 -17.526 1.00 96.69 102 ALA A C 1
ATOM 809 O O . ALA A 1 102 ? -4.279 -11.674 -18.354 1.00 96.69 102 ALA A O 1
ATOM 810 N N . GLN A 1 103 ? -5.094 -11.980 -16.294 1.00 94.75 103 GLN A N 1
ATOM 811 C CA . GLN A 1 103 ? -4.641 -10.680 -15.801 1.00 94.75 103 GLN A CA 1
ATOM 812 C C . GLN A 1 103 ? -3.134 -10.712 -15.524 1.00 94.75 103 GLN A C 1
ATOM 814 O O . GLN A 1 103 ? -2.426 -9.787 -15.915 1.00 94.75 103 GLN A O 1
ATOM 819 N N . VAL A 1 104 ? -2.638 -11.780 -14.897 1.00 96.75 104 VAL A N 1
ATOM 820 C CA . VAL A 1 104 ? -1.216 -11.937 -14.566 1.00 96.75 104 VAL A CA 1
ATOM 821 C C . VAL A 1 104 ? -0.355 -11.935 -15.824 1.00 96.75 104 VAL A C 1
ATOM 823 O O . VAL A 1 104 ? 0.631 -11.203 -15.881 1.00 96.75 104 VAL A O 1
ATOM 826 N N . GLU A 1 105 ? -0.758 -12.679 -16.854 1.00 96.94 105 GLU A N 1
ATOM 827 C CA . GLU A 1 105 ? -0.072 -12.722 -18.150 1.00 96.94 105 GLU A CA 1
ATOM 828 C C . GLU A 1 105 ? -0.023 -11.347 -18.822 1.00 96.94 105 GLU A C 1
ATOM 830 O O . GLU A 1 105 ? 0.994 -10.960 -19.392 1.00 96.94 105 GLU A O 1
ATOM 835 N N . LYS A 1 106 ? -1.114 -10.581 -18.730 1.00 96.62 106 LYS A N 1
ATOM 836 C CA . LYS A 1 106 ? -1.210 -9.244 -19.323 1.00 96.62 106 LYS A CA 1
ATOM 837 C C . LYS A 1 106 ? -0.325 -8.213 -18.616 1.00 96.62 106 LYS A C 1
ATOM 839 O O . LYS A 1 106 ? 0.193 -7.301 -19.267 1.00 96.62 106 LYS A O 1
ATOM 844 N N . GLU A 1 107 ? -0.240 -8.293 -17.290 1.00 96.69 107 GLU A N 1
ATOM 845 C CA . GLU A 1 107 ? 0.452 -7.299 -16.461 1.00 96.69 107 GLU A CA 1
ATOM 846 C C . GLU A 1 107 ? 1.946 -7.604 -16.289 1.00 96.69 107 GLU A C 1
ATOM 848 O O . GLU A 1 107 ? 2.749 -6.680 -16.173 1.00 96.69 107 GLU A O 1
ATOM 853 N N . THR A 1 108 ? 2.341 -8.878 -16.290 1.00 95.75 108 THR A N 1
ATOM 854 C CA . THR A 1 108 ? 3.726 -9.283 -16.019 1.00 95.75 108 THR A CA 1
ATOM 855 C C . THR A 1 108 ? 4.682 -8.769 -17.091 1.00 95.75 108 THR A C 1
ATOM 857 O O . THR A 1 108 ? 4.546 -9.076 -18.272 1.00 95.75 108 THR A O 1
ATOM 860 N N . GLY A 1 109 ? 5.682 -7.993 -16.664 1.00 92.69 109 GLY A N 1
ATOM 861 C CA . GLY A 1 109 ? 6.691 -7.419 -17.556 1.00 92.69 109 GLY A CA 1
ATOM 862 C C . GLY A 1 109 ? 6.175 -6.279 -18.437 1.00 92.69 109 GLY A C 1
ATOM 863 O O . GLY A 1 109 ? 6.892 -5.853 -19.341 1.00 92.69 109 GLY A O 1
ATOM 864 N N . ASN A 1 110 ? 4.959 -5.781 -18.195 1.00 95.38 110 ASN A N 1
ATOM 865 C CA . ASN A 1 110 ? 4.372 -4.687 -18.953 1.00 95.38 110 ASN A CA 1
ATOM 866 C C . ASN A 1 110 ? 4.645 -3.334 -18.264 1.00 95.38 110 ASN A C 1
ATOM 868 O O . ASN A 1 110 ? 4.055 -3.057 -17.214 1.00 95.38 110 ASN A O 1
ATOM 872 N N . PRO A 1 111 ? 5.442 -2.435 -18.873 1.00 93.56 111 PRO A N 1
ATOM 873 C CA . PRO A 1 111 ? 5.866 -1.208 -18.203 1.00 93.56 111 PRO A CA 1
ATOM 874 C C . PRO A 1 111 ? 4.730 -0.234 -17.874 1.00 93.56 111 PRO A C 1
ATOM 876 O O . PRO A 1 111 ? 4.824 0.540 -16.925 1.00 93.56 111 PRO A O 1
ATOM 879 N N . THR A 1 112 ? 3.611 -0.294 -18.607 1.00 94.62 112 THR A N 1
ATOM 880 C CA . THR A 1 112 ? 2.430 0.526 -18.291 1.00 94.62 112 THR A CA 1
ATOM 881 C C . THR A 1 112 ? 1.843 0.149 -16.930 1.00 94.62 112 THR A C 1
ATOM 883 O O . THR A 1 112 ? 1.407 1.018 -16.174 1.00 94.62 112 THR A O 1
ATOM 886 N N . PHE A 1 113 ? 1.839 -1.144 -16.598 1.00 94.38 113 PHE A N 1
ATOM 887 C CA . PHE A 1 113 ? 1.370 -1.610 -15.298 1.00 94.38 113 PHE A CA 1
ATOM 888 C C . PHE A 1 113 ? 2.412 -1.362 -14.211 1.00 94.38 113 PHE A C 1
ATOM 890 O O . PHE A 1 113 ? 2.029 -0.887 -13.145 1.00 94.38 113 PHE A O 1
ATOM 897 N N . ASP A 1 114 ? 3.702 -1.578 -14.489 1.00 93.69 114 ASP A N 1
ATOM 898 C CA . ASP A 1 114 ? 4.786 -1.267 -13.545 1.00 93.69 114 ASP A CA 1
ATOM 899 C C . ASP A 1 114 ? 4.737 0.211 -13.117 1.00 93.69 114 ASP A C 1
ATOM 901 O O . ASP A 1 114 ? 4.692 0.521 -11.924 1.00 93.69 114 ASP A O 1
ATOM 905 N N . ARG A 1 115 ? 4.614 1.131 -14.084 1.00 94.00 115 ARG A N 1
ATOM 906 C CA . ARG A 1 115 ? 4.446 2.569 -13.828 1.00 94.00 115 ARG A CA 1
ATOM 907 C C . ARG A 1 115 ? 3.232 2.861 -12.958 1.00 94.00 115 ARG A C 1
ATOM 909 O O . ARG A 1 115 ? 3.344 3.577 -11.968 1.00 94.00 115 ARG A O 1
ATOM 916 N N . LYS A 1 116 ? 2.087 2.249 -13.269 1.00 92.62 116 LYS A N 1
ATOM 917 C CA . LYS A 1 116 ? 0.873 2.390 -12.457 1.00 92.62 116 LYS A CA 1
ATOM 918 C C . LYS A 1 116 ? 1.088 1.918 -11.012 1.00 92.62 116 LYS A C 1
ATOM 920 O O . LYS A 1 116 ? 0.564 2.545 -10.094 1.00 92.62 116 LYS A O 1
ATOM 925 N N . ARG A 1 117 ? 1.832 0.826 -10.782 1.00 93.25 117 ARG A N 1
ATOM 926 C CA . ARG A 1 117 ? 2.137 0.338 -9.421 1.00 93.25 117 ARG A CA 1
ATOM 927 C C . ARG A 1 117 ? 3.071 1.280 -8.675 1.00 93.25 117 ARG A C 1
ATOM 929 O O . ARG A 1 117 ? 2.819 1.560 -7.507 1.00 93.25 117 ARG A O 1
ATOM 936 N N . TYR A 1 118 ? 4.074 1.831 -9.354 1.00 93.81 118 TYR A N 1
ATOM 937 C CA . TYR A 1 118 ? 4.920 2.881 -8.791 1.00 93.81 118 TYR A CA 1
ATOM 938 C C . TYR A 1 118 ? 4.113 4.131 -8.410 1.00 93.81 118 TYR A C 1
ATOM 940 O O . TYR A 1 118 ? 4.229 4.612 -7.288 1.00 93.81 118 TYR A O 1
ATOM 948 N N . GLU A 1 119 ? 3.242 4.629 -9.291 1.00 91.75 119 GLU A N 1
ATOM 949 C CA . GLU A 1 119 ? 2.402 5.800 -9.005 1.00 91.75 119 GLU A CA 1
ATOM 950 C C . GLU A 1 119 ? 1.495 5.566 -7.788 1.00 91.75 119 GLU A C 1
ATOM 952 O O . GLU A 1 119 ? 1.354 6.442 -6.935 1.00 91.75 119 GLU A O 1
ATOM 957 N N . GLN A 1 120 ? 0.915 4.365 -7.670 1.00 88.88 120 GLN A N 1
ATOM 958 C CA . GLN A 1 120 ? 0.126 3.968 -6.502 1.00 88.88 120 GLN A CA 1
ATOM 959 C C . GLN A 1 120 ? 0.974 3.946 -5.226 1.00 88.88 120 GLN A C 1
ATOM 961 O O . GLN A 1 120 ? 0.568 4.543 -4.228 1.00 88.88 120 GLN A O 1
ATOM 966 N N . PHE A 1 121 ? 2.148 3.314 -5.273 1.00 91.25 121 PHE A N 1
ATOM 967 C CA . PHE A 1 121 ? 3.106 3.257 -4.170 1.00 91.25 121 PHE A CA 1
ATOM 968 C C . PHE A 1 121 ? 3.505 4.665 -3.703 1.00 91.25 121 PHE A C 1
ATOM 970 O O . PHE A 1 121 ? 3.354 5.008 -2.528 1.00 91.25 121 PHE A O 1
ATOM 977 N N . ALA A 1 122 ? 3.947 5.512 -4.635 1.00 91.50 122 ALA A N 1
ATOM 978 C CA . ALA A 1 122 ? 4.422 6.859 -4.357 1.00 91.50 122 ALA A CA 1
ATOM 979 C C . ALA A 1 122 ? 3.311 7.747 -3.789 1.00 91.50 122 ALA A C 1
ATOM 981 O O . ALA A 1 122 ? 3.543 8.467 -2.816 1.00 91.50 122 ALA A O 1
ATOM 982 N N . LEU A 1 123 ? 2.102 7.684 -4.356 1.00 87.06 123 LEU A N 1
ATOM 983 C CA . LEU A 1 123 ? 0.950 8.443 -3.873 1.00 87.06 123 LEU A CA 1
ATOM 984 C C . LEU A 1 123 ? 0.574 8.036 -2.443 1.00 87.06 123 LEU A C 1
ATOM 986 O O . LEU A 1 123 ? 0.378 8.897 -1.586 1.00 87.06 123 LEU A O 1
ATOM 990 N N . GLN A 1 124 ? 0.484 6.730 -2.185 1.00 85.94 124 GLN A N 1
ATOM 991 C CA . GLN A 1 124 ? 0.066 6.195 -0.890 1.00 85.94 124 GLN A CA 1
ATOM 992 C C . GLN A 1 124 ? 1.074 6.529 0.207 1.00 85.94 124 GLN A C 1
ATOM 994 O O . GLN A 1 124 ? 0.680 7.052 1.248 1.00 85.94 124 GLN A O 1
ATOM 999 N N . LEU A 1 125 ? 2.367 6.286 -0.023 1.00 88.56 125 LEU A N 1
ATOM 1000 C CA . LEU A 1 125 ? 3.387 6.560 0.988 1.00 88.56 125 LEU A CA 1
ATOM 1001 C C . LEU A 1 125 ? 3.594 8.062 1.204 1.00 88.56 125 LEU A C 1
ATOM 1003 O O . LEU A 1 125 ? 3.704 8.483 2.355 1.00 88.56 125 LEU A O 1
ATOM 1007 N N . ASN A 1 126 ? 3.553 8.894 0.153 1.00 88.25 126 ASN A N 1
ATOM 1008 C CA . ASN A 1 126 ? 3.603 10.349 0.340 1.00 88.25 126 ASN A CA 1
ATOM 1009 C C . ASN A 1 126 ? 2.433 10.861 1.178 1.00 88.25 126 ASN A C 1
ATOM 1011 O O . ASN A 1 126 ? 2.635 11.733 2.018 1.00 88.25 126 ASN A O 1
ATOM 1015 N N . TYR A 1 127 ? 1.225 10.344 0.962 1.00 84.50 127 TYR A N 1
ATOM 1016 C CA . TYR A 1 127 ? 0.063 10.751 1.740 1.00 84.50 127 TYR A CA 1
ATOM 1017 C C . TYR A 1 127 ? 0.174 10.275 3.195 1.00 84.50 127 TYR A C 1
ATOM 1019 O O . TYR A 1 127 ? 0.192 11.078 4.128 1.00 84.50 127 TYR A O 1
ATOM 1027 N N . LEU A 1 128 ? 0.315 8.964 3.394 1.00 84.88 128 LEU A N 1
ATOM 1028 C CA . LEU A 1 128 ? 0.186 8.331 4.705 1.00 84.88 128 LEU A CA 1
ATOM 1029 C C . LEU A 1 128 ? 1.329 8.683 5.655 1.00 84.88 128 LEU A C 1
ATOM 1031 O O . LEU A 1 128 ? 1.090 8.965 6.827 1.00 84.88 128 LEU A O 1
ATOM 1035 N N . LEU A 1 129 ? 2.562 8.730 5.150 1.00 85.75 129 LEU A N 1
ATOM 1036 C CA . LEU A 1 129 ? 3.717 9.055 5.982 1.00 85.75 129 LEU A CA 1
ATOM 1037 C C . LEU A 1 129 ? 3.784 10.548 6.321 1.00 85.75 129 LEU A C 1
ATOM 1039 O O . LEU A 1 129 ? 4.429 10.934 7.292 1.00 85.75 129 LEU A O 1
ATOM 1043 N N . ARG A 1 130 ? 3.133 11.432 5.560 1.00 82.75 130 ARG A N 1
ATOM 1044 C CA . ARG A 1 130 ? 3.074 12.864 5.906 1.00 82.75 130 ARG A CA 1
ATOM 1045 C C . ARG A 1 130 ? 1.991 13.175 6.935 1.00 82.75 130 ARG A C 1
ATOM 1047 O O . ARG A 1 130 ? 2.167 14.115 7.701 1.00 82.75 130 ARG A O 1
ATOM 1054 N N . MET A 1 131 ? 0.927 12.374 6.980 1.00 73.38 131 MET A N 1
ATOM 1055 C CA . MET A 1 131 ? -0.176 12.508 7.941 1.00 73.38 131 MET A CA 1
ATOM 1056 C C . MET A 1 131 ? 0.182 12.057 9.362 1.00 73.38 131 MET A C 1
ATOM 1058 O O . MET A 1 131 ? -0.489 12.428 10.321 1.00 73.38 131 MET A O 1
ATOM 1062 N N . SER A 1 132 ? 1.208 11.227 9.515 1.00 62.03 132 SER A N 1
ATOM 1063 C CA . SER A 1 132 ? 1.488 10.535 10.766 1.00 62.03 132 SER A CA 1
ATOM 1064 C C . SER A 1 132 ? 2.387 11.345 11.716 1.00 62.03 132 SER A C 1
ATOM 1066 O O . SER A 1 132 ? 3.534 11.640 11.376 1.00 62.03 132 SER A O 1
ATOM 1068 N N . GLU A 1 133 ? 1.897 11.640 12.930 1.00 56.31 133 GLU A N 1
ATOM 1069 C CA . GLU A 1 133 ? 2.680 12.130 14.085 1.00 56.31 133 GLU A CA 1
ATOM 1070 C C . GLU A 1 133 ? 3.549 11.000 14.678 1.00 56.31 133 GLU A C 1
ATOM 1072 O O . GLU A 1 133 ? 3.342 10.524 15.797 1.00 56.31 133 GLU A O 1
ATOM 1077 N N . VAL A 1 134 ? 4.481 10.480 13.885 1.00 54.59 134 VAL A N 1
ATOM 1078 C CA . VAL A 1 134 ? 5.276 9.305 14.256 1.00 54.59 134 VAL A CA 1
ATOM 1079 C C . VAL A 1 134 ? 6.331 9.675 15.299 1.00 54.59 134 VAL A C 1
ATOM 1081 O O . VAL A 1 134 ? 6.955 10.727 15.220 1.00 54.59 134 VAL A O 1
ATOM 1084 N N . LYS A 1 135 ? 6.534 8.800 16.291 1.00 51.44 135 LYS A N 1
ATOM 1085 C CA . LYS A 1 135 ? 7.621 8.897 17.278 1.00 51.44 135 LYS A CA 1
ATOM 1086 C C . LYS A 1 135 ? 8.797 8.001 16.850 1.00 51.44 135 LYS A C 1
ATOM 1088 O O . LYS A 1 135 ? 8.570 6.897 16.355 1.00 51.44 135 LYS A O 1
ATOM 1093 N N . GLN A 1 136 ? 10.039 8.449 17.065 1.00 50.50 136 GLN A N 1
ATOM 1094 C CA . GLN A 1 136 ? 11.275 7.684 16.791 1.00 50.50 136 GLN A CA 1
ATOM 1095 C C . GLN A 1 136 ? 11.228 6.257 17.370 1.00 50.50 136 GLN A C 1
ATOM 1097 O O . GLN A 1 136 ? 10.709 6.095 18.480 1.00 50.50 136 GLN A O 1
ATOM 1102 N N . PRO A 1 137 ? 11.753 5.214 16.685 1.00 52.38 137 PRO A N 1
ATOM 1103 C CA . PRO A 1 137 ? 12.725 5.186 15.568 1.00 52.38 137 PRO A CA 1
ATOM 1104 C C . PRO A 1 137 ? 12.125 5.221 14.152 1.00 52.38 137 PRO A C 1
ATOM 1106 O O . PRO A 1 137 ? 12.839 5.111 13.160 1.00 52.38 137 PRO A O 1
ATOM 1109 N N . ALA A 1 138 ? 10.810 5.364 14.042 1.00 59.25 138 ALA A N 1
ATOM 1110 C CA . ALA A 1 138 ? 10.121 5.330 12.762 1.00 59.25 138 ALA A CA 1
ATOM 1111 C C . ALA A 1 138 ? 10.360 6.606 11.908 1.00 59.25 138 ALA A C 1
ATOM 1113 O O . ALA A 1 138 ? 10.166 6.578 10.696 1.00 59.25 138 ALA A O 1
ATOM 1114 N N . ASP A 1 139 ? 10.906 7.686 12.484 1.00 70.00 139 ASP A N 1
ATOM 1115 C CA . ASP A 1 139 ? 11.339 8.862 11.711 1.00 70.00 139 ASP A CA 1
ATOM 1116 C C . ASP A 1 139 ? 12.433 8.543 10.680 1.00 70.00 139 ASP A C 1
ATOM 1118 O O . ASP A 1 139 ? 12.382 9.085 9.579 1.00 70.00 139 ASP A O 1
ATOM 1122 N N . ASP A 1 140 ? 13.382 7.650 10.979 1.00 80.25 140 ASP A N 1
ATOM 1123 C CA . ASP A 1 140 ? 14.501 7.380 10.064 1.00 80.25 140 ASP A CA 1
ATOM 1124 C C . ASP A 1 140 ? 14.031 6.604 8.822 1.00 80.25 140 ASP A C 1
ATOM 1126 O O . ASP A 1 140 ? 14.286 7.033 7.698 1.00 80.25 140 ASP A O 1
ATOM 1130 N N . LEU A 1 141 ? 13.245 5.531 9.009 1.00 83.25 141 LEU A N 1
ATOM 1131 C CA . LEU A 1 141 ? 12.638 4.770 7.906 1.00 83.25 141 LEU A CA 1
ATOM 1132 C C . LEU A 1 141 ? 11.722 5.656 7.050 1.00 83.25 141 LEU A C 1
ATOM 1134 O O . LEU A 1 141 ? 11.745 5.606 5.821 1.00 83.25 141 LEU A O 1
ATOM 1138 N N . ARG A 1 142 ? 10.917 6.501 7.699 1.00 85.88 142 ARG A N 1
ATOM 1139 C CA . ARG A 1 142 ? 10.059 7.473 7.019 1.00 85.88 142 ARG A CA 1
ATOM 1140 C C . ARG A 1 142 ? 10.853 8.451 6.170 1.00 85.88 142 ARG A C 1
ATOM 1142 O O . ARG A 1 142 ? 10.477 8.690 5.025 1.00 85.88 142 ARG A O 1
ATOM 1149 N N . ASN A 1 143 ? 11.898 9.043 6.739 1.00 86.81 143 ASN A N 1
ATOM 1150 C CA . ASN A 1 143 ? 12.714 10.039 6.057 1.00 86.81 143 ASN A CA 1
ATOM 1151 C C . ASN A 1 143 ? 13.492 9.418 4.899 1.00 86.81 143 ASN A C 1
ATOM 1153 O O . ASN A 1 143 ? 13.577 10.049 3.852 1.00 86.81 143 ASN A O 1
ATOM 1157 N N . MET A 1 144 ? 13.976 8.183 5.053 1.00 87.06 144 MET A N 1
ATOM 1158 C CA . MET A 1 144 ? 14.583 7.403 3.976 1.00 87.06 144 MET A CA 1
ATOM 1159 C C . MET A 1 144 ? 13.589 7.222 2.821 1.00 87.06 144 MET A C 1
ATOM 1161 O O . MET A 1 144 ? 13.833 7.710 1.723 1.00 87.06 144 MET A O 1
ATOM 1165 N N . VAL A 1 145 ? 12.405 6.647 3.075 1.00 89.25 145 VAL A N 1
ATOM 1166 C CA . VAL A 1 145 ? 11.392 6.413 2.026 1.00 89.25 145 VAL A CA 1
ATOM 1167 C C . VAL A 1 145 ? 10.938 7.716 1.358 1.00 89.25 145 VAL A C 1
ATOM 1169 O O . VAL A 1 145 ? 10.875 7.796 0.131 1.00 89.25 145 VAL A O 1
ATOM 1172 N N . LEU A 1 146 ? 10.608 8.749 2.141 1.00 90.06 146 LEU A N 1
ATOM 1173 C CA . LEU A 1 146 ? 10.178 10.041 1.598 1.00 90.06 146 LEU A CA 1
ATOM 1174 C C . LEU A 1 146 ? 11.313 10.764 0.864 1.00 90.06 146 LEU A C 1
ATOM 1176 O O . LEU A 1 146 ? 11.048 11.446 -0.123 1.00 90.06 146 LEU A O 1
ATOM 1180 N N . GLY A 1 147 ? 12.553 10.611 1.329 1.00 90.19 147 GLY A N 1
ATOM 1181 C CA . GLY A 1 147 ? 13.754 11.133 0.687 1.00 90.19 147 GLY A CA 1
ATOM 1182 C C . GLY A 1 147 ? 13.984 10.485 -0.672 1.00 90.19 147 GLY A C 1
ATOM 1183 O O . GLY A 1 147 ? 14.077 11.198 -1.668 1.00 90.19 147 GLY A O 1
ATOM 1184 N N . SER A 1 148 ? 13.964 9.152 -0.745 1.00 90.50 148 SER A N 1
ATOM 1185 C CA . SER A 1 148 ? 14.104 8.413 -2.005 1.00 90.50 148 SER A CA 1
ATOM 1186 C C . SER A 1 148 ? 12.983 8.759 -2.988 1.00 90.50 148 SER A C 1
ATOM 1188 O O . SER A 1 148 ? 13.246 8.989 -4.165 1.00 90.50 148 SER A O 1
ATOM 1190 N N . LEU A 1 149 ? 11.737 8.891 -2.514 1.00 92.38 149 LEU A N 1
ATOM 1191 C CA . LEU A 1 149 ? 10.618 9.353 -3.347 1.00 92.38 149 LEU A CA 1
ATOM 1192 C C . LEU A 1 149 ? 10.803 10.793 -3.849 1.00 92.38 149 LEU A C 1
ATOM 1194 O O . LEU A 1 149 ? 10.380 11.101 -4.957 1.00 92.38 149 LEU A O 1
ATOM 1198 N N . ALA A 1 150 ? 11.409 11.680 -3.057 1.00 91.88 150 ALA A N 1
ATOM 1199 C CA . ALA A 1 150 ? 11.655 13.068 -3.451 1.00 91.88 150 ALA A CA 1
ATOM 1200 C C . ALA A 1 150 ? 12.794 13.219 -4.474 1.00 91.88 150 ALA A C 1
ATOM 1202 O O . ALA A 1 150 ? 12.847 14.232 -5.170 1.00 91.88 150 ALA A O 1
ATOM 1203 N N . LEU A 1 151 ? 13.695 12.235 -4.563 1.00 92.81 151 LEU A N 1
ATOM 1204 C CA . LEU A 1 151 ? 14.764 12.190 -5.565 1.00 92.81 151 LEU A CA 1
ATOM 1205 C C . LEU A 1 151 ? 14.289 11.652 -6.919 1.00 92.81 151 LEU A C 1
ATOM 1207 O O . LEU A 1 151 ? 14.977 11.845 -7.922 1.00 92.81 151 LEU A O 1
ATOM 1211 N N . MET A 1 152 ? 13.123 11.002 -6.964 1.00 94.19 152 MET A N 1
ATOM 1212 C CA . MET A 1 152 ? 12.556 10.514 -8.215 1.00 94.19 152 MET A CA 1
ATOM 1213 C C . MET A 1 152 ? 12.132 11.682 -9.120 1.00 94.19 152 MET A C 1
ATOM 1215 O O . MET A 1 152 ? 11.478 12.616 -8.646 1.00 94.19 152 MET A O 1
ATOM 1219 N N . PRO A 1 153 ? 12.445 11.633 -10.430 1.00 91.69 153 PRO A N 1
ATOM 1220 C CA . PRO A 1 153 ? 11.935 12.603 -11.392 1.00 91.69 153 PRO A CA 1
ATOM 1221 C C . PRO A 1 153 ? 10.402 12.670 -11.382 1.00 91.69 153 PRO A C 1
ATOM 1223 O O . PRO A 1 153 ? 9.734 11.676 -11.102 1.00 91.69 153 PRO A O 1
ATOM 1226 N N . GLU A 1 154 ? 9.827 13.811 -11.779 1.00 88.25 154 GLU A N 1
ATOM 1227 C CA . GLU A 1 154 ? 8.364 13.953 -11.908 1.00 88.25 154 GLU A CA 1
ATOM 1228 C C . GLU A 1 154 ? 7.758 12.945 -12.901 1.00 88.25 154 GLU A C 1
ATOM 1230 O O . GLU A 1 154 ? 6.628 12.490 -12.728 1.00 88.25 154 GLU A O 1
ATOM 1235 N N . GLN A 1 155 ? 8.516 12.586 -13.941 1.00 89.88 155 GLN A N 1
ATOM 1236 C CA . GLN A 1 155 ? 8.150 11.578 -14.935 1.00 89.88 155 GLN A CA 1
ATOM 1237 C C . GLN A 1 155 ? 9.284 10.557 -15.068 1.00 89.88 155 GLN A C 1
ATOM 1239 O O . GLN A 1 155 ? 10.065 10.633 -16.017 1.00 89.88 155 GLN A O 1
ATOM 1244 N N . PRO A 1 156 ? 9.403 9.608 -14.125 1.00 92.12 156 PRO A N 1
ATOM 1245 C CA . PRO A 1 156 ? 10.496 8.654 -14.147 1.00 92.12 156 PRO A CA 1
ATOM 1246 C C . PRO A 1 156 ? 10.321 7.675 -15.307 1.00 92.12 156 PRO A C 1
ATOM 1248 O O . PRO A 1 156 ? 9.204 7.330 -15.712 1.00 92.12 156 PRO A O 1
ATOM 1251 N N . THR A 1 157 ? 11.429 7.221 -15.862 1.00 94.88 157 THR A N 1
ATOM 1252 C CA . THR A 1 157 ? 11.498 6.138 -16.838 1.00 94.88 157 THR A CA 1
ATOM 1253 C C . THR A 1 157 ? 11.264 4.789 -16.162 1.00 94.88 157 THR A C 1
ATOM 1255 O O . THR A 1 157 ? 11.368 4.643 -14.945 1.00 94.88 157 THR A O 1
ATOM 1258 N N . ASP A 1 158 ? 10.955 3.767 -16.955 1.00 92.25 158 ASP A N 1
ATOM 1259 C CA . ASP A 1 158 ? 10.717 2.425 -16.413 1.00 92.25 158 ASP A CA 1
ATOM 1260 C C . ASP A 1 158 ? 11.998 1.816 -15.807 1.00 92.25 158 ASP A C 1
ATOM 1262 O O . ASP A 1 158 ? 11.919 1.000 -14.890 1.00 92.25 158 ASP A O 1
ATOM 1266 N N . ALA A 1 159 ? 13.174 2.238 -16.291 1.00 93.56 159 ALA A N 1
ATOM 1267 C CA . ALA A 1 159 ? 14.469 1.879 -15.719 1.00 93.56 159 ALA A CA 1
ATOM 1268 C C . ALA A 1 159 ? 14.670 2.531 -14.345 1.00 93.56 159 ALA A C 1
ATOM 1270 O O . ALA A 1 159 ? 14.924 1.818 -13.381 1.00 93.56 159 ALA A O 1
ATOM 1271 N N . GLU A 1 160 ? 14.442 3.844 -14.227 1.00 94.50 160 GLU A N 1
ATOM 1272 C CA . GLU A 1 160 ? 14.546 4.567 -12.949 1.00 94.50 160 GLU A CA 1
ATOM 1273 C C . GLU A 1 160 ? 13.573 4.018 -11.897 1.00 94.50 160 GLU A C 1
ATOM 1275 O O . GLU A 1 160 ? 13.924 3.905 -10.729 1.00 94.50 160 GLU A O 1
ATOM 1280 N N . ILE A 1 161 ? 12.360 3.612 -12.293 1.00 93.94 161 ILE A N 1
ATOM 1281 C CA . ILE A 1 161 ? 11.407 2.959 -11.380 1.00 93.94 161 ILE A CA 1
ATOM 1282 C C . ILE A 1 161 ? 11.964 1.629 -10.855 1.00 93.94 161 ILE A C 1
ATOM 1284 O O . ILE A 1 161 ? 11.811 1.317 -9.674 1.00 93.94 161 ILE A O 1
ATOM 1288 N N . ARG A 1 162 ? 12.581 0.817 -11.719 1.00 90.31 162 ARG A N 1
ATOM 1289 C CA . ARG A 1 162 ? 13.169 -0.467 -11.308 1.00 90.31 162 ARG A CA 1
ATOM 1290 C C . ARG A 1 162 ? 14.359 -0.248 -10.387 1.00 90.31 162 ARG A C 1
ATOM 1292 O O . ARG A 1 162 ? 14.381 -0.840 -9.314 1.00 90.31 162 ARG A O 1
ATOM 1299 N N . GLU A 1 163 ? 15.258 0.654 -10.766 1.00 91.31 163 GLU A N 1
ATOM 1300 C CA . GLU A 1 163 ? 16.417 1.048 -9.964 1.00 91.31 163 GLU A CA 1
ATOM 1301 C C . GLU A 1 163 ? 16.003 1.616 -8.604 1.00 91.31 163 GLU A C 1
ATOM 1303 O O . GLU A 1 163 ? 16.622 1.284 -7.600 1.00 91.31 163 GLU A O 1
ATOM 1308 N N . PHE A 1 164 ? 14.919 2.393 -8.538 1.00 91.62 164 PHE A N 1
ATOM 1309 C CA . PHE A 1 164 ? 14.359 2.885 -7.280 1.00 91.62 164 PHE A CA 1
ATOM 1310 C C . PHE A 1 164 ? 13.989 1.744 -6.330 1.00 91.62 164 PHE A C 1
ATOM 1312 O O . PHE A 1 164 ? 14.381 1.764 -5.165 1.00 91.62 164 PHE A O 1
ATOM 1319 N N . PHE A 1 165 ? 13.244 0.743 -6.809 1.00 90.44 165 PHE A N 1
ATOM 1320 C CA . PHE A 1 165 ? 12.886 -0.396 -5.966 1.00 90.44 165 PHE A CA 1
ATOM 1321 C C . PHE A 1 165 ? 14.098 -1.279 -5.660 1.00 90.44 165 PHE A C 1
ATOM 1323 O O . PHE A 1 165 ? 14.195 -1.783 -4.547 1.00 90.44 165 PHE A O 1
ATOM 1330 N N . ASP A 1 166 ? 15.020 -1.458 -6.609 1.00 88.88 166 ASP A N 1
ATOM 1331 C CA . ASP A 1 166 ? 16.263 -2.204 -6.386 1.00 88.88 166 ASP A CA 1
ATOM 1332 C C . ASP A 1 166 ? 17.093 -1.549 -5.280 1.00 88.88 166 ASP A C 1
ATOM 1334 O O . ASP A 1 166 ? 17.453 -2.231 -4.328 1.00 88.88 166 ASP A O 1
ATOM 1338 N N . ALA A 1 167 ? 17.296 -0.232 -5.331 1.00 86.25 167 ALA A N 1
ATOM 1339 C CA . ALA A 1 167 ? 17.994 0.518 -4.293 1.00 86.25 167 ALA A CA 1
ATOM 1340 C C . ALA A 1 167 ? 17.258 0.446 -2.949 1.00 86.25 167 ALA A C 1
ATOM 1342 O O . ALA A 1 167 ? 17.855 0.083 -1.942 1.00 86.25 167 ALA A O 1
ATOM 1343 N N . LEU A 1 168 ? 15.946 0.701 -2.930 1.00 83.88 168 LEU A N 1
ATOM 1344 C CA . LEU A 1 168 ? 15.171 0.717 -1.689 1.00 83.88 168 LEU A CA 1
ATOM 1345 C C . LEU A 1 168 ? 15.136 -0.657 -0.999 1.00 83.88 168 LEU A C 1
ATOM 1347 O O . LEU A 1 168 ? 14.983 -0.725 0.217 1.00 83.88 168 LEU A O 1
ATOM 1351 N N . GLU A 1 169 ? 15.268 -1.756 -1.745 1.00 83.25 169 GLU A N 1
ATOM 1352 C CA . GLU A 1 169 ? 15.348 -3.109 -1.185 1.00 83.25 169 GLU A CA 1
ATOM 1353 C C . GLU A 1 169 ? 16.781 -3.594 -0.903 1.00 83.25 169 GLU A C 1
ATOM 1355 O O . GLU A 1 169 ? 16.959 -4.442 -0.022 1.00 83.25 169 GLU A O 1
ATOM 1360 N N . ASP A 1 170 ? 17.781 -3.112 -1.648 1.00 77.06 170 ASP A N 1
ATOM 1361 C CA . ASP A 1 170 ? 19.188 -3.510 -1.504 1.00 77.06 170 ASP A CA 1
ATOM 1362 C C . ASP A 1 170 ? 19.959 -2.662 -0.490 1.00 77.06 170 ASP A C 1
ATOM 1364 O O . ASP A 1 170 ? 20.955 -3.125 0.064 1.00 77.06 170 ASP A O 1
ATOM 1368 N N . GLU A 1 171 ? 19.484 -1.452 -0.188 1.00 63.41 171 GLU A N 1
ATOM 1369 C CA . GLU A 1 171 ? 20.064 -0.616 0.853 1.00 63.41 171 GLU A CA 1
ATOM 1370 C C . GLU A 1 171 ? 20.164 -1.397 2.173 1.00 63.41 171 GLU A C 1
ATOM 1372 O O . GLU A 1 171 ? 19.171 -1.889 2.728 1.00 63.41 171 GLU A O 1
ATOM 1377 N N . ASP A 1 172 ? 21.384 -1.449 2.723 1.00 61.97 172 ASP A N 1
ATOM 1378 C CA . ASP A 1 172 ? 21.658 -1.922 4.085 1.00 61.97 172 ASP A CA 1
ATOM 1379 C C . ASP A 1 172 ? 20.725 -1.251 5.108 1.00 61.97 172 ASP A C 1
ATOM 1381 O O . ASP A 1 172 ? 20.474 -1.809 6.173 1.00 61.97 172 ASP A O 1
ATOM 1385 N N . GLU A 1 173 ? 20.171 -0.078 4.783 1.00 61.72 173 GLU A N 1
ATOM 1386 C CA . GLU A 1 173 ? 19.185 0.642 5.582 1.00 61.72 173 GLU A CA 1
ATOM 1387 C C . GLU A 1 173 ? 17.834 -0.087 5.680 1.00 61.72 173 GLU A C 1
ATOM 1389 O O . GLU A 1 173 ? 17.370 -0.336 6.794 1.00 61.72 173 GLU A O 1
ATOM 1394 N N . SER A 1 174 ? 17.220 -0.537 4.581 1.00 67.00 174 SER A N 1
ATOM 1395 C CA . SER A 1 174 ? 15.962 -1.305 4.652 1.00 67.00 174 SER A CA 1
ATOM 1396 C C . SER A 1 174 ? 16.140 -2.623 5.411 1.00 67.00 174 SER A C 1
ATOM 1398 O O . SER A 1 174 ? 15.304 -2.982 6.250 1.00 67.00 174 SER A O 1
ATOM 1400 N N . ARG A 1 175 ? 17.275 -3.308 5.211 1.00 69.31 175 ARG A N 1
ATOM 1401 C CA . ARG A 1 175 ? 17.662 -4.479 6.021 1.00 69.31 175 ARG A CA 1
ATOM 1402 C C . ARG A 1 175 ? 17.920 -4.104 7.485 1.00 69.31 175 ARG A C 1
ATOM 1404 O O . ARG A 1 175 ? 17.476 -4.812 8.389 1.00 69.31 175 ARG A O 1
ATOM 1411 N N . ARG A 1 176 ? 18.529 -2.949 7.773 1.00 67.44 176 ARG A N 1
ATOM 1412 C CA . ARG A 1 176 ? 18.697 -2.408 9.139 1.00 67.44 176 ARG A CA 1
ATOM 1413 C C . ARG A 1 176 ? 17.354 -2.151 9.831 1.00 67.44 176 ARG A C 1
ATOM 1415 O O . ARG A 1 176 ? 17.262 -2.343 11.042 1.00 67.44 176 ARG A O 1
ATOM 1422 N N . PHE A 1 177 ? 16.307 -1.798 9.086 1.00 67.88 177 PHE A N 1
ATOM 1423 C CA . PHE A 1 177 ? 14.929 -1.686 9.588 1.00 67.88 177 PHE A CA 1
ATOM 1424 C C . PHE A 1 177 ? 14.146 -3.020 9.566 1.00 67.88 177 PHE A C 1
ATOM 1426 O O . PHE A 1 177 ? 12.966 -3.079 9.941 1.00 67.88 177 PHE A O 1
ATOM 1433 N N . GLY A 1 178 ? 14.795 -4.119 9.173 1.00 71.06 178 GLY A N 1
ATOM 1434 C CA . GLY A 1 178 ? 14.254 -5.474 9.227 1.00 71.06 178 GLY A CA 1
ATOM 1435 C C . GLY A 1 178 ? 13.409 -5.887 8.023 1.00 71.06 178 GLY A C 1
ATOM 1436 O O . GLY A 1 178 ? 12.546 -6.750 8.183 1.00 71.06 178 GLY A O 1
ATOM 1437 N N . TYR A 1 179 ? 13.580 -5.270 6.850 1.00 75.94 179 TYR A N 1
ATOM 1438 C CA . TYR A 1 179 ? 12.963 -5.759 5.614 1.00 75.94 179 TYR A CA 1
ATOM 1439 C C . TYR A 1 179 ? 13.700 -6.997 5.101 1.00 75.94 179 TYR A C 1
ATOM 1441 O O . TYR A 1 179 ? 14.892 -6.926 4.816 1.00 75.94 179 TYR A O 1
ATOM 1449 N N . LYS A 1 180 ? 12.990 -8.130 4.982 1.00 67.81 180 LYS A N 1
ATOM 1450 C CA . LYS A 1 180 ? 13.520 -9.403 4.448 1.00 67.81 180 LYS A CA 1
ATOM 1451 C C . LYS A 1 180 ? 14.848 -9.857 5.093 1.00 67.81 180 LYS A C 1
ATOM 1453 O O . LYS A 1 180 ? 15.646 -10.531 4.445 1.00 67.81 180 LYS A O 1
ATOM 1458 N N . ASN A 1 181 ? 15.080 -9.522 6.368 1.00 61.72 181 ASN A N 1
ATOM 1459 C CA . ASN A 1 181 ? 16.145 -10.151 7.150 1.00 61.72 181 ASN A CA 1
ATOM 1460 C C . ASN A 1 181 ? 15.753 -11.616 7.357 1.00 61.72 181 ASN A C 1
ATOM 1462 O O . ASN A 1 181 ? 14.874 -11.899 8.170 1.00 61.72 181 ASN A O 1
ATOM 1466 N N . ASN A 1 182 ? 16.352 -12.508 6.569 1.00 50.78 182 ASN A N 1
ATOM 1467 C CA . ASN A 1 182 ? 16.299 -13.949 6.811 1.00 50.78 182 ASN A CA 1
ATOM 1468 C C . ASN A 1 182 ? 16.995 -14.296 8.128 1.00 50.78 182 ASN A C 1
ATOM 1470 O O . ASN A 1 182 ? 18.118 -13.783 8.345 1.00 50.78 182 ASN A O 1
#

Secondary structure (DSSP, 8-state):
-TTT-SEEEEEE-HHHHHTS-HHHHHHHHHHHHHHHHHH-PPTTTTSS-EEE-TTTHHHHHH--TTSTT--TTTHHHHHHHHHHHTT--EEEEEE--PPPHHHHHHHTT-HHHHHHHHHHHHHHHHHHHHH--PPTTHHHHHHHHHHHHHHS-SS--HHHHHHHHHHHHHSHHHHHTTSS--

Radius of gyration: 16.62 Å; chains: 1; bounding box: 44×36×40 Å